Protein AF-A0A432F3H1-F1 (afdb_monomer_lite)

Secondary structure (DSSP, 8-state):
-HHHHHHHHHHSS---------PPPP------TT--TTSSTTT-TT-SS--HHHHHHHHHS---SS---SSSSSS--

Radius of gyration: 27.29 Å; chains: 1; bounding box: 70×28×53 Å

Sequence (77 aa):
MIRYYLTLFALLLPVVVWTEAKQPPNIVFVLFDDIGYGQPKSYRADSPFKTPNLDRLATEGMRFTDAHSAAANCTPT

Structure (mmCIF, N/CA/C/O backbone):
data_AF-A0A432F3H1-F1
#
_entry.id   AF-A0A432F3H1-F1
#
loop_
_atom_site.group_PDB
_atom_site.id
_atom_site.type_symbol
_atom_site.label_atom_id
_atom_site.label_alt_id
_atom_site.label_comp_id
_atom_site.label_asym_id
_atom_site.label_entity_id
_atom_site.label_seq_id
_atom_site.pdbx_PDB_ins_code
_atom_site.Cartn_x
_atom_site.Cartn_y
_atom_site.Cartn_z
_atom_site.occupancy
_atom_site.B_iso_or_equiv
_atom_site.auth_seq_id
_atom_site.auth_comp_id
_atom_site.auth_asym_id
_atom_site.auth_atom_id
_atom_site.pdbx_PDB_model_num
ATOM 1 N N . MET A 1 1 ? -57.890 -5.984 41.539 1.00 62.66 1 MET A N 1
ATOM 2 C CA . MET A 1 1 ? -57.490 -4.699 40.918 1.00 62.66 1 MET A CA 1
ATOM 3 C C . MET A 1 1 ? -55.976 -4.473 40.972 1.00 62.66 1 MET A C 1
ATOM 5 O O . MET A 1 1 ? -55.391 -4.281 39.921 1.00 62.66 1 MET A O 1
ATOM 9 N N . ILE A 1 2 ? -55.309 -4.633 42.124 1.00 69.31 2 ILE A N 1
ATOM 10 C CA . ILE A 1 2 ? -53.837 -4.500 42.290 1.00 69.31 2 ILE A CA 1
ATOM 11 C C . ILE A 1 2 ? -52.972 -5.361 41.340 1.00 69.31 2 ILE A C 1
ATOM 13 O O . ILE A 1 2 ? -51.954 -4.881 40.854 1.00 69.31 2 ILE A O 1
ATOM 17 N N . ARG A 1 3 ? -53.386 -6.596 41.007 1.00 62.41 3 ARG A N 1
ATOM 18 C CA . ARG A 1 3 ? -52.634 -7.467 40.072 1.00 62.41 3 ARG A CA 1
ATOM 19 C C . ARG A 1 3 ? -52.539 -6.893 38.652 1.00 62.41 3 ARG A C 1
ATOM 21 O O . ARG A 1 3 ? -51.500 -7.058 38.033 1.00 62.41 3 ARG A O 1
ATOM 28 N N . TYR A 1 4 ? -53.566 -6.178 38.179 1.00 65.19 4 TYR A N 1
ATOM 29 C CA . TYR A 1 4 ? -53.554 -5.546 36.853 1.00 65.19 4 TYR A CA 1
ATOM 30 C C . TYR A 1 4 ? -52.615 -4.334 36.803 1.00 65.19 4 TYR A C 1
ATOM 32 O O . TYR A 1 4 ? -51.911 -4.151 35.813 1.00 65.19 4 TYR A O 1
ATOM 40 N N . TYR A 1 5 ? -52.538 -3.561 37.893 1.00 64.56 5 TYR A N 1
ATOM 41 C CA . TYR A 1 5 ? -51.613 -2.429 38.009 1.00 64.56 5 TYR A CA 1
ATOM 42 C C . TYR A 1 5 ? -50.144 -2.871 38.070 1.00 64.56 5 TYR A C 1
ATOM 44 O O . TYR A 1 5 ? -49.298 -2.218 37.470 1.00 64.56 5 TYR A O 1
ATOM 52 N N . LEU A 1 6 ? -49.839 -4.009 38.708 1.00 64.50 6 LEU A N 1
ATOM 53 C CA . LEU A 1 6 ? -48.485 -4.582 38.738 1.00 64.50 6 LEU A CA 1
ATOM 54 C C . LEU A 1 6 ? -48.012 -5.043 37.351 1.00 64.50 6 LEU A C 1
ATOM 56 O O . LEU A 1 6 ? -46.876 -4.771 36.970 1.00 64.50 6 LEU A O 1
ATOM 60 N N . THR A 1 7 ? -48.884 -5.683 36.566 1.00 64.56 7 THR A N 1
ATOM 61 C CA . THR A 1 7 ? -48.569 -6.045 35.172 1.00 64.56 7 THR A CA 1
ATOM 62 C C . THR A 1 7 ? -48.419 -4.826 34.264 1.00 64.56 7 THR A C 1
ATOM 64 O O . THR A 1 7 ? -47.544 -4.821 33.405 1.00 64.56 7 THR A O 1
ATOM 67 N N . LEU A 1 8 ? -49.219 -3.774 34.470 1.00 63.91 8 LEU A N 1
ATOM 68 C CA . LEU A 1 8 ? -49.104 -2.531 33.701 1.00 63.91 8 LEU A CA 1
ATOM 69 C C . LEU A 1 8 ? -47.794 -1.787 34.020 1.00 63.91 8 LEU A C 1
ATOM 71 O O . LEU A 1 8 ? -47.156 -1.247 33.124 1.00 63.91 8 LEU A O 1
ATOM 75 N N . PHE A 1 9 ? -47.368 -1.804 35.287 1.00 64.56 9 PHE A N 1
ATOM 76 C CA . PHE A 1 9 ? -46.115 -1.197 35.737 1.00 64.56 9 PHE A CA 1
ATOM 77 C C . PHE A 1 9 ? -44.880 -1.931 35.188 1.00 64.56 9 PHE A C 1
ATOM 79 O O . PHE A 1 9 ? -43.912 -1.291 34.790 1.00 64.56 9 PHE A O 1
ATOM 86 N N . ALA A 1 10 ? -44.935 -3.263 35.084 1.00 67.25 10 ALA A N 1
ATOM 87 C CA . ALA A 1 10 ? -43.869 -4.063 34.475 1.00 67.25 10 ALA A CA 1
ATOM 88 C C . ALA A 1 10 ? -43.728 -3.833 32.954 1.00 67.25 10 ALA A C 1
ATOM 90 O O . ALA A 1 10 ? -42.626 -3.934 32.425 1.00 67.25 10 ALA A O 1
ATOM 91 N N . LEU A 1 11 ? -44.821 -3.486 32.264 1.00 64.06 11 LEU A N 1
ATOM 92 C CA . LEU A 1 11 ? -44.830 -3.116 30.839 1.00 64.06 11 LEU A CA 1
ATOM 93 C C . LEU A 1 11 ? -44.350 -1.678 30.572 1.00 64.06 11 LEU A C 1
ATOM 95 O O . LEU A 1 11 ? -43.985 -1.362 29.444 1.00 64.06 11 LEU A O 1
ATOM 99 N N . LEU A 1 12 ? -44.352 -0.818 31.596 1.00 63.44 12 LEU A N 1
ATOM 100 C CA . LEU A 1 12 ? -43.913 0.581 31.528 1.00 63.44 12 LEU A CA 1
ATOM 101 C C . LEU A 1 12 ? -42.466 0.788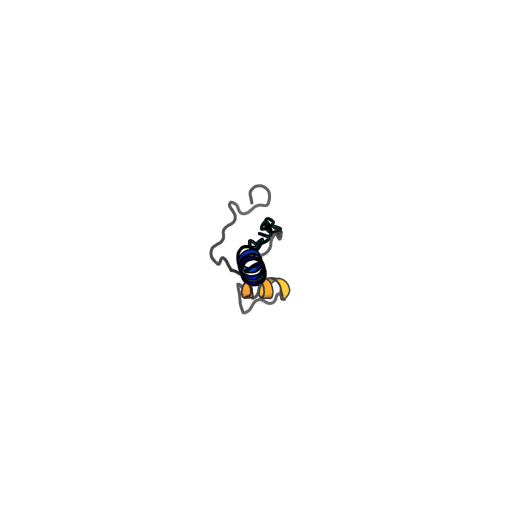 31.996 1.00 63.44 12 LEU A C 1
ATOM 103 O O . LEU A 1 12 ? -41.992 1.923 31.988 1.00 63.44 12 LEU A O 1
ATOM 107 N N . LEU A 1 13 ? -41.756 -0.276 32.393 1.00 68.00 13 LEU A N 1
ATOM 108 C CA . LEU A 1 13 ? -40.323 -0.202 32.670 1.00 68.00 13 LEU A CA 1
ATOM 109 C C . LEU A 1 13 ? -39.599 0.180 31.371 1.00 68.00 13 LEU A C 1
ATOM 111 O O . LEU A 1 13 ? -39.622 -0.600 30.415 1.00 68.00 13 LEU A O 1
ATOM 115 N N . PRO A 1 14 ? -38.972 1.368 31.298 1.00 68.94 14 PRO A N 1
ATOM 116 C CA . PRO A 1 14 ? -38.238 1.752 30.112 1.00 68.94 14 PRO A CA 1
ATOM 117 C C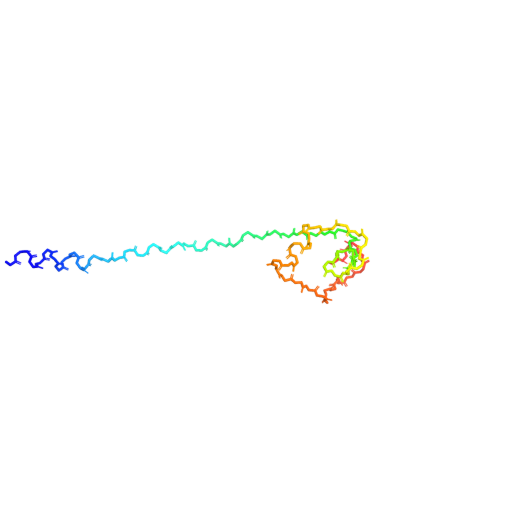 . PRO A 1 14 ? -37.092 0.761 29.935 1.00 68.94 14 PRO A C 1
ATOM 119 O O . PRO A 1 14 ? -36.277 0.559 30.837 1.00 68.94 14 PRO A O 1
ATOM 122 N N . VAL A 1 15 ? -37.036 0.134 28.762 1.00 72.19 15 VAL A N 1
ATOM 123 C CA . VAL A 1 15 ? -35.845 -0.586 28.323 1.00 72.19 15 VAL A CA 1
ATOM 124 C C . VAL A 1 15 ? -34.741 0.458 28.235 1.00 72.19 15 VAL A C 1
ATOM 126 O O . VAL A 1 15 ? -34.710 1.273 27.314 1.00 72.19 15 VAL A O 1
ATOM 129 N N . VAL A 1 16 ? -33.871 0.488 29.242 1.00 69.69 16 VAL A N 1
ATOM 130 C CA . VAL A 1 16 ? -32.668 1.315 29.221 1.00 69.69 16 VAL A CA 1
ATOM 131 C C . VAL A 1 16 ? -31.755 0.708 28.165 1.00 69.69 16 VAL A C 1
ATOM 133 O O . VAL A 1 16 ? -31.052 -0.271 28.409 1.00 69.69 16 VAL A O 1
ATOM 136 N N . VAL A 1 17 ? -31.826 1.255 26.954 1.00 74.50 17 VAL A N 1
ATOM 137 C CA . VAL A 1 17 ? -30.883 0.937 25.888 1.00 74.50 17 VAL A CA 1
ATOM 138 C C . VAL A 1 17 ? -29.582 1.640 26.245 1.00 74.50 17 VAL A C 1
ATOM 140 O O . VAL A 1 17 ? -29.457 2.857 26.115 1.00 74.50 17 VAL A O 1
ATOM 143 N N . TRP A 1 18 ? -28.618 0.874 26.741 1.00 73.12 18 TRP A N 1
ATOM 144 C CA . TRP A 1 18 ? -27.257 1.353 26.919 1.00 73.12 18 TRP A CA 1
ATOM 145 C C . TRP A 1 18 ? -26.673 1.624 25.534 1.00 73.12 18 TRP A C 1
ATOM 147 O O . TRP A 1 18 ? -26.359 0.700 24.786 1.00 73.12 18 TRP A O 1
ATOM 157 N N . THR A 1 19 ? -26.579 2.898 25.161 1.00 72.06 19 THR A N 1
ATOM 158 C CA . THR A 1 19 ? -25.822 3.298 23.977 1.00 72.06 19 THR A CA 1
ATOM 159 C C . THR A 1 19 ? -24.346 3.245 24.337 1.00 72.06 19 THR A C 1
ATOM 161 O O . THR A 1 19 ? -23.834 4.107 25.047 1.00 72.06 19 THR A O 1
ATOM 164 N N . GLU A 1 20 ? -23.648 2.217 23.868 1.00 76.94 20 GLU A N 1
ATOM 165 C CA . GLU A 1 20 ? -22.195 2.199 23.954 1.00 76.94 20 GLU A CA 1
ATOM 166 C C . GLU A 1 20 ? -21.656 3.337 23.083 1.00 76.94 20 GLU A C 1
ATOM 168 O O . GLU A 1 20 ? -21.894 3.391 21.873 1.00 76.94 20 GLU A O 1
ATOM 173 N N . ALA A 1 21 ? -21.001 4.314 23.714 1.00 77.94 21 ALA A N 1
ATOM 174 C CA . ALA A 1 21 ? -20.385 5.415 22.995 1.00 77.94 21 ALA A CA 1
ATOM 175 C C . ALA A 1 21 ? -19.323 4.829 22.061 1.00 77.94 21 ALA A C 1
ATOM 177 O O . ALA A 1 21 ? -18.318 4.289 22.533 1.00 77.94 21 ALA A O 1
ATOM 178 N N . LYS A 1 22 ? -19.555 4.919 20.743 1.00 84.12 22 LYS A N 1
ATOM 179 C CA . LYS A 1 22 ? -18.580 4.492 19.736 1.00 84.12 22 LYS A CA 1
ATOM 180 C C . LYS A 1 22 ? -17.267 5.214 20.005 1.00 84.12 22 LYS A C 1
ATOM 182 O O . LYS A 1 22 ? -17.162 6.420 19.789 1.00 84.12 22 LYS A O 1
ATOM 187 N N . GLN A 1 23 ? -16.282 4.462 20.476 1.00 91.19 23 GLN A N 1
ATOM 188 C CA . GLN A 1 23 ? -14.926 4.962 20.597 1.00 91.19 23 GLN A CA 1
ATOM 189 C C . GLN A 1 23 ? -14.408 5.279 19.189 1.00 91.19 23 GLN A C 1
ATOM 191 O O . GLN A 1 23 ? -14.732 4.549 18.242 1.00 91.19 23 GLN A O 1
ATOM 196 N N . PRO A 1 24 ? -13.636 6.363 19.016 1.00 92.88 24 PRO A N 1
ATOM 197 C CA . PRO A 1 24 ? -12.965 6.598 17.748 1.00 92.88 24 PRO A CA 1
ATOM 198 C C . PRO A 1 24 ? -12.068 5.394 17.413 1.00 92.88 24 PRO A C 1
ATOM 200 O O . PRO A 1 24 ? -11.530 4.753 18.321 1.00 92.88 24 PRO A O 1
ATOM 203 N N . PRO A 1 25 ? -11.901 5.052 16.125 1.00 95.06 25 PRO A N 1
ATOM 204 C CA . PRO A 1 25 ? -10.999 3.979 15.745 1.00 95.06 25 PRO A CA 1
ATOM 205 C C . PRO A 1 25 ? -9.553 4.363 16.076 1.00 95.06 25 PRO A C 1
ATOM 207 O O . PRO A 1 25 ? -9.170 5.531 16.005 1.00 95.06 25 PRO A O 1
ATOM 210 N N . ASN A 1 26 ? -8.726 3.362 16.368 1.00 96.50 26 ASN A N 1
ATOM 211 C CA . ASN A 1 26 ? -7.281 3.5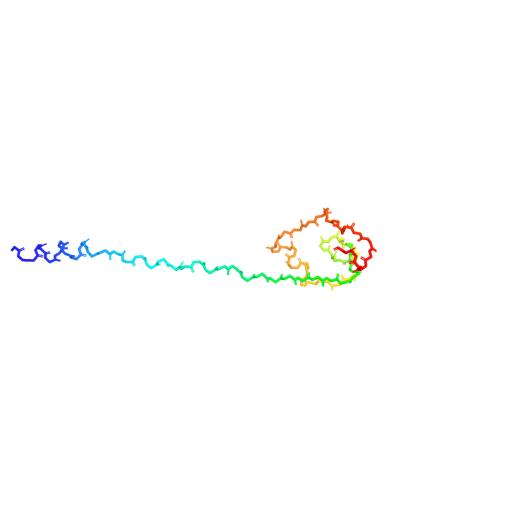56 16.384 1.00 96.50 26 ASN A CA 1
ATOM 212 C C . ASN A 1 26 ? -6.785 3.738 14.945 1.00 96.50 26 ASN A C 1
ATOM 214 O O . ASN A 1 26 ? -7.135 2.949 14.066 1.00 96.50 26 ASN A O 1
ATOM 218 N N . ILE A 1 27 ? -5.951 4.751 14.714 1.00 96.50 27 ILE A N 1
ATOM 219 C CA . ILE A 1 27 ? -5.329 5.007 13.412 1.00 96.50 27 ILE A CA 1
ATOM 220 C C . ILE A 1 27 ? -3.856 4.620 13.510 1.00 96.50 27 ILE A C 1
ATOM 222 O O . ILE A 1 27 ? -3.107 5.208 14.287 1.00 96.50 27 ILE A O 1
ATOM 226 N N . VAL A 1 28 ? -3.441 3.636 12.714 1.00 96.62 28 VAL A N 1
ATOM 227 C CA . VAL A 1 28 ? -2.038 3.227 12.589 1.00 96.62 28 VAL A CA 1
ATOM 228 C C . VAL A 1 28 ? -1.554 3.629 11.204 1.00 96.62 28 VAL A C 1
ATOM 230 O O . VAL A 1 28 ? -2.022 3.092 10.202 1.00 96.62 28 VAL A O 1
ATOM 233 N N . PHE A 1 29 ? -0.627 4.584 11.152 1.00 96.44 29 PHE A N 1
ATOM 234 C CA . PHE A 1 29 ? 0.008 5.023 9.915 1.00 96.44 29 PHE A CA 1
ATOM 235 C C . PHE A 1 29 ? 1.371 4.346 9.768 1.00 96.44 29 PHE A C 1
ATOM 237 O O . PHE A 1 29 ? 2.232 4.485 10.636 1.00 96.44 29 PHE A O 1
ATOM 244 N N . VAL A 1 30 ? 1.551 3.593 8.682 1.00 95.38 30 VAL A N 1
ATOM 245 C CA . VAL A 1 30 ? 2.796 2.882 8.372 1.00 95.38 30 VAL A CA 1
ATOM 246 C C . VAL A 1 30 ? 3.343 3.434 7.064 1.00 95.38 30 VAL A C 1
ATOM 248 O O . VAL A 1 30 ? 2.709 3.287 6.021 1.00 95.38 30 VAL A O 1
ATOM 251 N N . LEU A 1 31 ? 4.518 4.053 7.134 1.00 93.06 31 LEU A N 1
ATOM 252 C CA . LEU A 1 31 ? 5.256 4.556 5.983 1.00 93.06 31 LEU A CA 1
ATOM 253 C C . LEU A 1 31 ? 6.513 3.707 5.800 1.00 93.06 31 LEU A C 1
ATOM 255 O O . LEU A 1 31 ? 7.253 3.479 6.756 1.00 93.06 31 LEU A O 1
ATOM 259 N N . PHE A 1 32 ? 6.739 3.238 4.578 1.00 92.25 32 PHE A N 1
ATOM 260 C CA . PHE A 1 32 ? 7.958 2.533 4.201 1.00 92.25 32 PHE A CA 1
ATOM 261 C C . PHE A 1 32 ? 8.823 3.469 3.365 1.00 92.25 32 PHE A C 1
ATOM 263 O O . PHE A 1 32 ? 8.329 4.051 2.401 1.00 92.25 32 PHE A O 1
ATOM 270 N N . ASP A 1 33 ? 10.093 3.591 3.735 1.00 92.12 33 ASP A N 1
ATOM 271 C CA . ASP A 1 33 ? 11.066 4.371 2.976 1.00 92.12 33 ASP A CA 1
ATOM 272 C C . ASP A 1 33 ? 11.514 3.601 1.726 1.00 92.12 33 ASP A C 1
ATOM 274 O O . ASP A 1 33 ? 11.670 2.376 1.776 1.00 92.12 33 ASP A O 1
ATOM 278 N N . ASP A 1 34 ? 11.671 4.312 0.609 1.00 91.19 34 ASP A N 1
ATOM 279 C CA . ASP A 1 34 ? 12.135 3.799 -0.690 1.00 91.19 34 ASP A CA 1
ATOM 280 C C . ASP A 1 34 ? 11.442 2.520 -1.223 1.00 91.19 34 ASP A C 1
ATOM 282 O O . ASP A 1 34 ? 11.983 1.800 -2.072 1.00 91.19 34 ASP A O 1
ATOM 286 N N . ILE A 1 35 ? 10.214 2.221 -0.777 1.00 93.25 35 ILE A N 1
ATOM 287 C CA . ILE A 1 35 ? 9.457 1.086 -1.313 1.00 93.25 35 ILE A CA 1
ATOM 288 C C . ILE A 1 35 ? 8.936 1.413 -2.719 1.00 93.25 35 ILE A C 1
ATOM 290 O O . ILE A 1 35 ? 8.195 2.370 -2.945 1.00 93.25 35 ILE A O 1
ATOM 294 N N . GLY A 1 36 ? 9.303 0.589 -3.697 1.00 92.56 36 GLY A N 1
ATOM 295 C CA . GLY A 1 36 ? 8.820 0.749 -5.067 1.00 92.56 36 GLY A CA 1
ATOM 296 C C . GLY A 1 36 ? 7.367 0.287 -5.214 1.00 92.56 36 GLY A C 1
ATOM 297 O O . GLY A 1 36 ? 7.007 -0.776 -4.708 1.00 92.56 36 GLY A O 1
ATOM 298 N N . TYR A 1 37 ? 6.555 1.013 -5.993 1.00 94.12 37 TYR A N 1
ATOM 299 C CA . TYR A 1 37 ? 5.137 0.687 -6.243 1.00 94.12 37 TYR A CA 1
ATOM 300 C C . TYR A 1 37 ? 4.912 -0.776 -6.667 1.00 94.12 37 TYR A C 1
ATOM 302 O O . TYR A 1 37 ? 3.997 -1.434 -6.190 1.00 94.12 37 TYR A O 1
ATOM 310 N N . GLY A 1 38 ? 5.787 -1.322 -7.518 1.00 95.75 38 GLY A N 1
ATOM 311 C CA . GLY A 1 38 ? 5.709 -2.707 -7.996 1.00 95.75 38 GLY A CA 1
ATOM 312 C C . GLY A 1 38 ? 6.439 -3.742 -7.131 1.00 95.75 38 GLY A C 1
ATOM 313 O O . GLY A 1 38 ? 6.683 -4.852 -7.611 1.00 95.75 38 GLY A O 1
ATOM 314 N N . GLN A 1 39 ? 6.880 -3.402 -5.917 1.00 96.25 39 GLN A N 1
ATOM 315 C CA . GLN A 1 39 ? 7.513 -4.377 -5.022 1.00 96.25 39 GLN A CA 1
ATOM 316 C C . GLN A 1 39 ? 6.488 -5.308 -4.351 1.00 96.25 39 GLN A C 1
ATOM 318 O O . GLN A 1 39 ? 6.739 -6.514 -4.332 1.00 96.25 39 GLN A O 1
ATOM 323 N N . PRO A 1 40 ? 5.324 -4.853 -3.858 1.00 96.00 40 PRO A N 1
ATOM 324 C CA . PRO A 1 40 ? 4.305 -5.767 -3.345 1.00 96.00 40 PRO A CA 1
ATOM 325 C C . PRO A 1 40 ? 3.626 -6.558 -4.470 1.00 96.00 40 PRO A C 1
ATOM 327 O O . PRO A 1 40 ? 3.347 -6.018 -5.545 1.00 96.00 40 PRO A O 1
ATOM 330 N N . LYS A 1 41 ? 3.300 -7.836 -4.227 1.00 96.75 41 LYS A N 1
ATOM 331 C CA . LYS A 1 41 ? 2.643 -8.677 -5.249 1.00 96.75 41 LYS A CA 1
ATOM 332 C C . LYS A 1 41 ? 1.238 -8.199 -5.584 1.00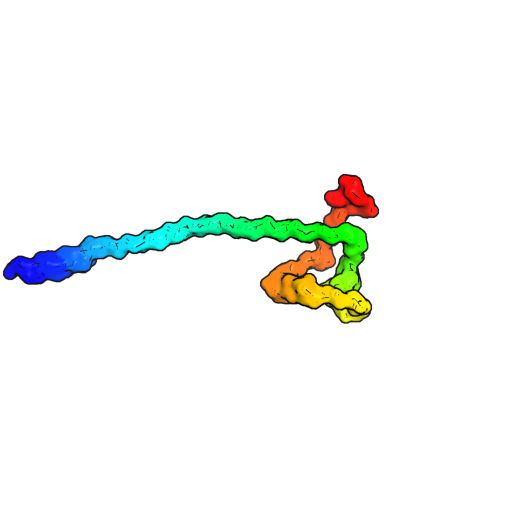 96.75 41 LYS A C 1
ATOM 334 O O . LYS A 1 41 ? 0.789 -8.324 -6.720 1.00 96.75 41 LYS A O 1
ATOM 339 N N . SER A 1 42 ? 0.580 -7.601 -4.602 1.00 96.31 42 SER A N 1
ATOM 340 C CA . SER A 1 42 ? -0.694 -6.900 -4.738 1.00 96.31 42 SER A CA 1
ATOM 341 C C . SER A 1 42 ? -0.679 -5.744 -5.748 1.00 96.31 42 SER A C 1
ATOM 343 O O . SER A 1 42 ? -1.753 -5.378 -6.218 1.00 96.31 42 SER A O 1
ATOM 345 N N . TYR A 1 43 ? 0.478 -5.199 -6.132 1.00 96.69 43 TYR A N 1
ATOM 346 C CA . TYR A 1 43 ? 0.594 -4.194 -7.204 1.00 96.69 43 TYR A CA 1
ATOM 347 C C . TYR A 1 43 ? 1.278 -4.729 -8.462 1.00 96.69 43 TYR A C 1
ATOM 349 O O . TYR A 1 43 ? 1.060 -4.205 -9.554 1.00 96.69 43 TYR A O 1
ATOM 357 N N . ARG A 1 44 ? 2.066 -5.801 -8.337 1.00 96.81 44 ARG A N 1
ATOM 358 C CA . ARG A 1 4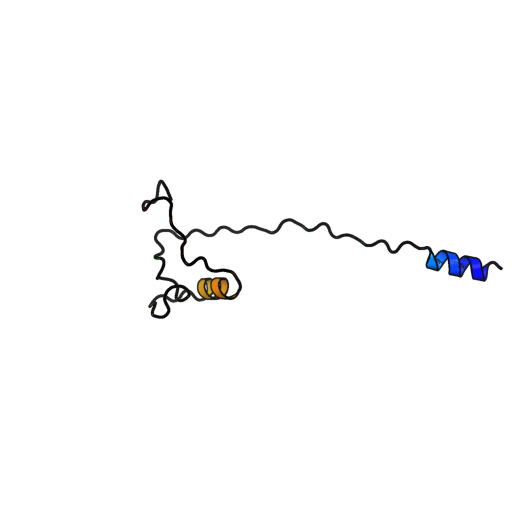4 ? 2.712 -6.466 -9.466 1.00 96.81 44 ARG A CA 1
ATOM 359 C C . ARG A 1 44 ? 2.799 -7.977 -9.244 1.00 96.81 44 ARG A C 1
ATOM 361 O O . ARG A 1 44 ? 3.616 -8.453 -8.459 1.00 96.81 44 ARG A O 1
ATOM 368 N N . ALA A 1 45 ? 1.978 -8.736 -9.969 1.00 95.06 45 ALA A N 1
ATOM 369 C CA . ALA A 1 45 ? 1.796 -10.176 -9.753 1.00 95.06 45 ALA A CA 1
ATOM 370 C C . ALA A 1 45 ? 3.092 -11.002 -9.883 1.00 95.06 45 ALA A C 1
ATOM 372 O O . ALA A 1 45 ? 3.289 -11.964 -9.139 1.00 95.06 45 ALA A O 1
ATOM 373 N N . ASP A 1 46 ? 3.992 -10.608 -10.785 1.00 96.88 46 ASP A N 1
ATOM 374 C CA . ASP A 1 46 ? 5.289 -11.252 -11.021 1.00 96.88 46 ASP A CA 1
ATOM 375 C C . ASP A 1 46 ? 6.412 -10.710 -10.112 1.00 96.88 46 ASP A C 1
ATOM 377 O O . ASP A 1 46 ? 7.599 -10.921 -10.373 1.00 96.88 46 ASP A O 1
ATOM 381 N N . SER A 1 47 ? 6.069 -10.000 -9.030 1.00 97.44 47 SER A N 1
ATOM 382 C CA . SER A 1 47 ? 7.067 -9.486 -8.097 1.00 97.44 47 SER A CA 1
ATOM 383 C C . SER A 1 47 ? 7.883 -10.601 -7.425 1.00 97.44 47 SER A C 1
ATOM 385 O O . SER A 1 47 ? 7.302 -11.563 -6.906 1.00 97.44 47 SER A O 1
ATOM 387 N N . PRO A 1 48 ? 9.230 -10.480 -7.376 1.00 96.38 48 PRO A N 1
ATOM 388 C CA . PRO A 1 48 ? 10.084 -11.446 -6.696 1.00 96.38 48 PRO A CA 1
ATOM 389 C C . PRO A 1 48 ? 10.027 -11.292 -5.167 1.00 96.38 48 PRO A C 1
ATOM 391 O O . PRO A 1 48 ? 10.443 -12.200 -4.446 1.00 96.38 48 PRO A O 1
ATOM 394 N N . PHE A 1 49 ? 9.513 -10.167 -4.655 1.00 96.56 49 PHE A N 1
ATOM 395 C CA . PHE A 1 49 ? 9.450 -9.894 -3.222 1.00 96.56 49 PHE A CA 1
ATOM 396 C C . PHE A 1 49 ? 8.262 -10.612 -2.572 1.00 96.56 49 PHE A C 1
ATOM 398 O O . PHE A 1 49 ? 7.166 -10.706 -3.130 1.00 96.56 49 PHE A O 1
ATOM 405 N N . LYS A 1 50 ? 8.473 -11.126 -1.357 1.00 96.12 50 LYS A N 1
ATOM 406 C CA . LYS A 1 50 ? 7.423 -11.754 -0.547 1.00 96.12 50 LYS A CA 1
ATOM 407 C C . LYS A 1 50 ? 6.942 -10.751 0.494 1.00 96.12 50 LYS A C 1
ATOM 409 O O . LYS A 1 50 ? 7.667 -10.465 1.440 1.00 96.12 50 LYS A O 1
ATOM 414 N N . THR A 1 51 ? 5.721 -10.248 0.335 1.00 96.56 51 THR A N 1
ATOM 415 C CA . THR A 1 51 ? 5.117 -9.260 1.246 1.00 96.56 51 THR A CA 1
ATOM 416 C C . THR A 1 51 ? 3.749 -9.734 1.766 1.00 96.56 51 THR A C 1
ATOM 418 O O . THR A 1 51 ? 2.770 -8.997 1.702 1.00 96.56 51 THR A O 1
ATOM 421 N N . PRO A 1 52 ? 3.651 -10.954 2.341 1.00 96.56 52 PRO A N 1
ATOM 422 C CA . PRO A 1 52 ? 2.366 -11.611 2.611 1.00 96.56 52 PRO A CA 1
ATOM 423 C C . PRO A 1 52 ? 1.438 -10.813 3.537 1.00 96.56 52 PRO A C 1
ATOM 425 O O . PRO A 1 52 ? 0.224 -10.848 3.366 1.00 96.56 52 PRO A O 1
ATOM 428 N N . ASN A 1 53 ? 1.989 -10.058 4.493 1.00 97.31 53 ASN A N 1
ATOM 429 C CA . ASN A 1 53 ? 1.192 -9.207 5.378 1.00 97.31 53 ASN A CA 1
ATOM 430 C C . ASN A 1 53 ? 0.622 -7.985 4.645 1.00 97.31 53 ASN A C 1
ATOM 432 O O . ASN A 1 53 ? -0.529 -7.631 4.875 1.00 97.31 53 ASN A O 1
ATOM 436 N N . LEU A 1 54 ? 1.398 -7.369 3.747 1.00 96.50 54 LEU A N 1
ATOM 437 C CA . LEU A 1 54 ? 0.935 -6.244 2.934 1.00 96.50 54 LEU A CA 1
ATOM 438 C C . LEU A 1 54 ? -0.090 -6.707 1.892 1.00 96.50 54 LEU A C 1
ATOM 440 O O . LEU A 1 54 ? -1.118 -6.064 1.715 1.00 96.50 54 LEU A O 1
ATOM 444 N N . ASP A 1 55 ? 0.142 -7.867 1.275 1.00 96.88 55 ASP A N 1
ATOM 445 C CA . ASP A 1 55 ? -0.799 -8.485 0.338 1.00 96.88 55 ASP A CA 1
ATOM 446 C C . ASP A 1 55 ? -2.129 -8.858 1.025 1.00 96.88 55 ASP A C 1
ATOM 448 O O . ASP A 1 55 ? -3.208 -8.664 0.456 1.00 96.88 55 ASP A O 1
ATOM 452 N N . ARG A 1 56 ? -2.076 -9.328 2.281 1.00 98.00 56 ARG A N 1
ATOM 453 C CA . ARG A 1 56 ? -3.270 -9.571 3.104 1.00 98.00 56 ARG A CA 1
ATOM 454 C C . ARG A 1 56 ? -4.029 -8.273 3.388 1.00 98.00 56 ARG A C 1
ATOM 456 O O . ARG A 1 56 ? -5.233 -8.228 3.153 1.00 98.00 56 ARG A O 1
ATOM 463 N N . LEU A 1 57 ? -3.336 -7.209 3.809 1.00 97.44 57 LEU A N 1
ATOM 464 C CA . LEU A 1 57 ? -3.949 -5.887 4.027 1.00 97.44 57 LEU A CA 1
ATOM 465 C C . LEU A 1 57 ? -4.611 -5.343 2.752 1.00 97.44 57 LEU A C 1
ATOM 467 O O . LEU A 1 57 ? -5.714 -4.811 2.805 1.00 97.44 57 LEU A O 1
ATOM 471 N N . ALA A 1 58 ? -3.973 -5.533 1.599 1.00 96.62 58 ALA A N 1
ATOM 472 C CA . ALA A 1 58 ? -4.517 -5.167 0.295 1.00 96.62 58 ALA A CA 1
ATOM 473 C C . ALA A 1 58 ? -5.793 -5.940 -0.092 1.00 96.62 58 ALA A C 1
ATOM 475 O O . ALA A 1 58 ? -6.594 -5.426 -0.871 1.00 96.62 58 ALA A O 1
ATOM 476 N N . THR A 1 59 ? -5.963 -7.166 0.413 1.00 97.25 59 THR A N 1
ATOM 477 C CA . THR A 1 59 ? -7.131 -8.024 0.139 1.00 97.25 59 THR A CA 1
ATOM 478 C C . THR A 1 59 ? -8.280 -7.744 1.107 1.00 97.25 59 THR A C 1
ATOM 480 O O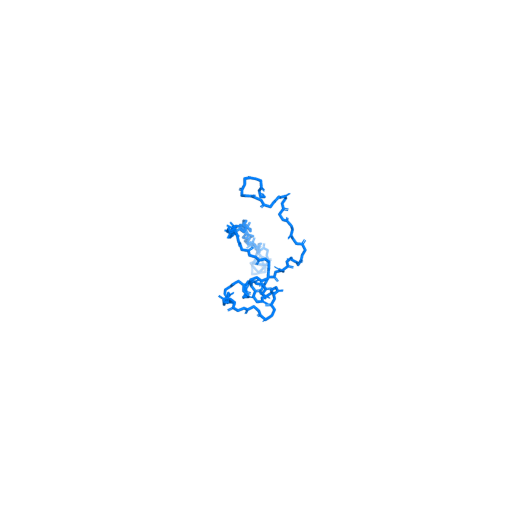 . THR A 1 59 ? -9.440 -7.763 0.710 1.00 97.25 59 THR A O 1
ATOM 483 N N . GLU A 1 60 ? -7.966 -7.482 2.376 1.00 98.44 60 GLU A N 1
ATOM 484 C CA . GLU A 1 60 ? -8.952 -7.183 3.425 1.00 98.44 60 GLU A CA 1
ATOM 485 C C . GLU A 1 60 ? -9.415 -5.717 3.415 1.00 98.44 60 GLU A C 1
ATOM 487 O O . GLU A 1 60 ? -10.409 -5.377 4.056 1.00 98.44 60 GLU A O 1
ATOM 492 N N . GLY A 1 61 ? -8.688 -4.847 2.713 1.00 96.75 61 GLY A N 1
ATOM 493 C CA . GLY A 1 61 ? -8.931 -3.412 2.673 1.00 96.75 61 GLY A CA 1
ATOM 494 C C . GLY A 1 61 ? -9.102 -2.858 1.262 1.00 96.75 61 GLY A C 1
ATOM 495 O O . GLY A 1 61 ? -9.681 -3.477 0.372 1.00 96.75 61 GLY A O 1
ATOM 496 N N . MET A 1 62 ? -8.597 -1.641 1.077 1.00 97.06 62 MET A N 1
ATOM 497 C CA . MET A 1 62 ? -8.619 -0.917 -0.190 1.00 97.06 62 MET A CA 1
ATOM 498 C C . MET A 1 62 ? -7.190 -0.719 -0.698 1.00 97.06 62 MET A C 1
ATOM 500 O O . MET A 1 62 ? -6.267 -0.505 0.086 1.00 97.06 62 MET A O 1
ATOM 504 N N . ARG A 1 63 ? -7.017 -0.761 -2.022 1.00 96.06 63 ARG A N 1
ATOM 505 C CA . ARG A 1 63 ? -5.763 -0.418 -2.700 1.00 96.06 63 ARG A CA 1
ATOM 506 C C . ARG A 1 63 ? -5.944 0.845 -3.525 1.00 96.06 63 ARG A C 1
ATOM 508 O O . ARG A 1 63 ? -6.923 0.959 -4.258 1.00 96.06 63 ARG A O 1
ATOM 515 N N . PHE A 1 64 ? -4.959 1.730 -3.461 1.00 95.88 64 PHE A N 1
ATOM 516 C CA . PHE A 1 64 ? -4.866 2.895 -4.333 1.00 95.88 64 PHE A CA 1
ATOM 517 C C . PHE A 1 64 ? -3.827 2.599 -5.408 1.00 95.88 64 PHE A C 1
ATOM 519 O O . PHE A 1 64 ? -2.648 2.443 -5.109 1.00 95.88 64 PHE A O 1
ATOM 526 N N . THR A 1 65 ? -4.269 2.470 -6.656 1.00 96.19 65 THR A N 1
ATOM 527 C CA . THR A 1 65 ? -3.395 2.116 -7.788 1.00 96.19 65 THR A CA 1
ATOM 528 C C . THR A 1 65 ? -2.817 3.328 -8.518 1.00 96.19 65 THR A C 1
ATOM 530 O O . THR A 1 65 ? -2.090 3.162 -9.490 1.00 96.19 65 THR A O 1
ATOM 533 N N . ASP A 1 66 ? -3.172 4.528 -8.064 1.00 95.88 66 ASP A N 1
ATOM 534 C CA . ASP A 1 66 ? -2.764 5.816 -8.626 1.00 95.88 66 ASP A CA 1
ATOM 535 C C . ASP A 1 66 ? -2.482 6.803 -7.480 1.00 95.88 66 ASP A C 1
ATOM 537 O O . ASP A 1 66 ? -3.170 7.802 -7.280 1.00 95.88 66 ASP A O 1
ATOM 541 N N . ALA A 1 67 ? -1.540 6.425 -6.614 1.00 93.44 67 ALA A N 1
ATOM 542 C CA . ALA A 1 67 ? -1.099 7.228 -5.478 1.00 93.44 67 ALA A CA 1
ATOM 543 C C . ALA A 1 67 ? 0.310 7.761 -5.755 1.00 93.44 67 ALA A C 1
ATOM 545 O O . ALA A 1 67 ? 1.234 6.983 -6.000 1.00 93.44 67 ALA A O 1
ATOM 546 N N . HIS A 1 68 ? 0.473 9.082 -5.698 1.00 91.62 68 HIS A N 1
ATOM 547 C CA . HIS A 1 68 ? 1.734 9.761 -5.985 1.00 91.62 68 HIS A CA 1
ATOM 548 C C . HIS A 1 68 ? 2.281 10.462 -4.744 1.00 91.62 68 HIS A C 1
ATOM 550 O O . HIS A 1 68 ? 1.533 11.092 -3.999 1.00 91.62 68 HIS A O 1
ATOM 556 N N . SER A 1 69 ? 3.599 10.377 -4.566 1.00 90.25 69 SER A N 1
ATOM 557 C CA . SER A 1 69 ? 4.336 11.250 -3.651 1.00 90.25 69 SER A CA 1
ATOM 558 C C . SER A 1 69 ? 4.353 12.678 -4.199 1.00 90.25 69 SER A C 1
ATOM 560 O O . SER A 1 69 ? 4.381 12.862 -5.422 1.00 90.25 69 SER A O 1
ATOM 562 N N . ALA A 1 70 ? 4.361 13.686 -3.324 1.00 90.75 70 ALA A N 1
ATOM 563 C CA . ALA A 1 70 ? 4.401 15.081 -3.767 1.00 90.75 70 ALA A CA 1
ATOM 564 C C . ALA A 1 70 ? 5.747 15.433 -4.425 1.00 90.75 70 ALA A C 1
ATOM 566 O O . ALA A 1 70 ? 5.804 16.284 -5.316 1.00 90.75 70 ALA A O 1
ATOM 567 N N . ALA A 1 71 ? 6.821 14.754 -4.018 1.00 90.12 71 ALA A N 1
ATOM 568 C CA . ALA A 1 71 ? 8.119 14.807 -4.673 1.00 90.12 71 ALA A CA 1
ATOM 569 C C . ALA A 1 71 ? 8.883 13.475 -4.549 1.00 90.12 71 ALA A C 1
ATOM 571 O O . ALA A 1 71 ? 8.457 12.535 -3.881 1.00 90.12 71 ALA A O 1
ATOM 572 N N . ALA A 1 72 ? 9.988 13.366 -5.289 1.00 85.44 72 ALA A N 1
ATOM 573 C CA . ALA A 1 72 ? 10.766 12.135 -5.450 1.00 85.44 72 ALA A CA 1
ATOM 574 C C . ALA A 1 72 ? 11.980 12.051 -4.499 1.00 85.44 72 ALA A C 1
ATOM 576 O O . ALA A 1 72 ? 12.969 11.394 -4.820 1.00 85.44 72 ALA A O 1
ATOM 577 N N . ASN A 1 73 ? 11.954 12.765 -3.373 1.00 84.94 73 ASN A N 1
ATOM 578 C CA . ASN A 1 73 ? 13.050 12.834 -2.409 1.00 84.94 73 ASN A CA 1
ATOM 579 C C . ASN A 1 73 ? 12.523 12.852 -0.971 1.00 84.94 73 ASN A C 1
ATOM 581 O O . ASN A 1 73 ? 11.411 13.274 -0.721 1.00 84.94 73 ASN A O 1
ATOM 585 N N . CYS A 1 74 ? 13.350 12.456 -0.005 1.00 79.12 74 CYS A N 1
ATOM 586 C CA . CYS A 1 74 ? 12.893 12.202 1.366 1.00 79.12 74 CYS A CA 1
ATOM 587 C C . CYS A 1 74 ? 12.513 13.456 2.180 1.00 79.12 74 CYS A C 1
ATOM 589 O O . CYS A 1 74 ? 11.997 13.328 3.286 1.00 79.12 74 CYS A O 1
ATOM 591 N N . THR A 1 75 ? 12.856 14.667 1.720 1.00 78.50 75 THR A N 1
ATOM 592 C CA . THR A 1 75 ? 12.616 15.904 2.489 1.00 78.50 75 THR A CA 1
ATOM 593 C C . THR A 1 75 ? 11.207 16.462 2.242 1.00 78.50 75 THR A C 1
ATOM 595 O O . THR A 1 75 ? 10.484 16.646 3.219 1.00 78.50 75 THR A O 1
ATOM 598 N N . PRO A 1 76 ? 10.766 16.699 0.991 1.00 65.44 76 PRO A N 1
ATOM 599 C CA . PRO A 1 76 ? 9.356 16.708 0.639 1.00 65.44 76 PRO A CA 1
ATOM 600 C C . PRO A 1 76 ? 8.928 15.323 0.121 1.00 65.44 76 PRO A C 1
ATOM 602 O O . PRO A 1 76 ? 9.182 14.992 -1.033 1.00 65.44 76 PRO A O 1
ATOM 605 N N . THR A 1 77 ? 8.239 14.552 0.960 1.00 55.38 77 THR A N 1
ATOM 606 C CA . THR A 1 77 ? 7.473 13.361 0.550 1.00 55.38 77 THR A CA 1
ATOM 607 C C . THR A 1 77 ? 5.989 13.661 0.698 1.00 55.38 77 THR A C 1
ATOM 609 O O . THR A 1 77 ? 5.611 14.150 1.788 1.00 55.38 77 THR A O 1
#

pLDDT: mean 86.11, std 13.04, range [55.38, 98.44]

Foldseek 3Di:
DVVVVVVVVVVPPDPPDPDDDDDDDDDDDDDDPPDDQCQDCLLPVPHPHDDPVVNVCVVVDPDDNDDDQPDDDDPRD